Protein AF-A0A2J8KWB9-F1 (afdb_monomer_lite)

InterPro domains:
  IPR015421 Pyridoxal phosphate-dependent transferase, major domain [G3DSA:3.40.640.10] (78-170)
  IPR015422 Pyridoxal phosphate-dependent transferase, small domain [G3DSA:3.90.1150.10] (53-77)
  IPR015424 Pyridoxal phosphate-dependent transferase [SSF53383] (41-171)
  IPR039429 Serine hydroxymethyltransferase-like domain [PF00464] (49-170)
  IPR049943 Serine hydroxymethyltransferase-like [PTHR11680] (35-170)

Foldseek 3Di:
DDDDDDDDDDDDDDDDDDDDDDDDDPPPPVPPPPVPPPPCPDDDVPDDCCVVPVPVVVVVVVVVVCVVVDDDPPPPDDDDDPVVVDVVPDPVVVDDFPDAQVDTPDDPCVVVNVVQVVVFVVVCVVVVHDPVVDGDDPPQPDDVSVVVVVCVVPHDPPDDDDDDDVVRPTD

Sequence (171 aa):
MLYFSLFRAARPLQRCGQLVRMAIRAQHSNAAQTQTGEANRGWTGQESLSDSDPEMWELLQREKDRQCRGLELIASENFCSRAALEALGSCLNNKYSEGYPGKRYYGGAEVVDEIELLCQHRALEAFDLDPAQWGVNVQPYSGSPANLAVYTALLQPHDRIMGLDLPDGGQ

Structure (mmCIF, N/CA/C/O backbone):
data_AF-A0A2J8KWB9-F1
#
_entry.id   AF-A0A2J8KWB9-F1
#
loop_
_atom_site.group_PDB
_atom_site.id
_atom_site.type_symbol
_atom_site.label_atom_id
_atom_site.label_alt_id
_atom_site.label_comp_id
_atom_site.label_asym_id
_atom_site.label_entity_id
_atom_site.label_seq_id
_atom_site.pdbx_PDB_ins_code
_atom_site.Cartn_x
_atom_site.Cartn_y
_atom_site.Cartn_z
_atom_site.occupancy
_atom_site.B_iso_or_equiv
_atom_site.auth_seq_id
_atom_site.auth_comp_id
_atom_site.auth_asym_id
_atom_site.auth_atom_id
_atom_site.pdbx_PDB_model_num
ATOM 1 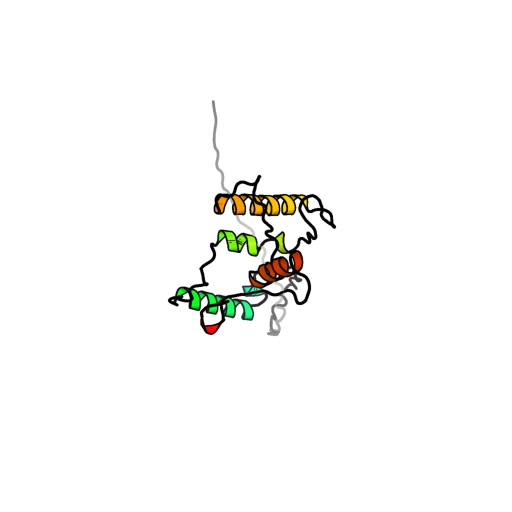N N . MET A 1 1 ? -18.043 30.118 -57.056 1.00 36.81 1 MET A N 1
ATOM 2 C CA . MET A 1 1 ? -17.358 31.051 -57.977 1.00 36.81 1 MET A CA 1
ATOM 3 C C . MET A 1 1 ? -15.871 30.715 -57.919 1.00 36.81 1 MET A C 1
ATOM 5 O O . MET A 1 1 ? -15.314 30.861 -56.847 1.00 36.81 1 MET A O 1
ATOM 9 N N . LEU A 1 2 ? -15.398 29.884 -58.862 1.00 33.88 2 LEU A N 1
ATOM 10 C CA . LEU A 1 2 ? -14.323 30.181 -59.843 1.00 33.88 2 LEU A CA 1
ATOM 11 C C . LEU A 1 2 ? -12.936 30.376 -59.164 1.00 33.88 2 LEU A C 1
ATOM 13 O O . LEU A 1 2 ? -12.844 31.171 -58.250 1.00 33.88 2 LEU A O 1
ATOM 17 N N . TYR A 1 3 ? -11.801 29.769 -59.527 1.00 32.69 3 TYR A N 1
ATOM 18 C CA . TYR A 1 3 ? -11.371 29.042 -60.721 1.00 32.69 3 TYR A CA 1
ATOM 19 C C . TYR A 1 3 ? -9.974 28.418 -60.431 1.00 32.69 3 TYR A C 1
ATOM 21 O O . TYR A 1 3 ? -9.127 29.071 -59.836 1.00 32.69 3 TYR A O 1
ATOM 29 N N . PHE A 1 4 ? -9.759 27.199 -60.935 1.00 33.56 4 PHE A N 1
ATOM 30 C CA . PHE A 1 4 ? -8.595 26.726 -61.709 1.00 33.56 4 PHE A CA 1
ATOM 31 C C . PHE A 1 4 ? -7.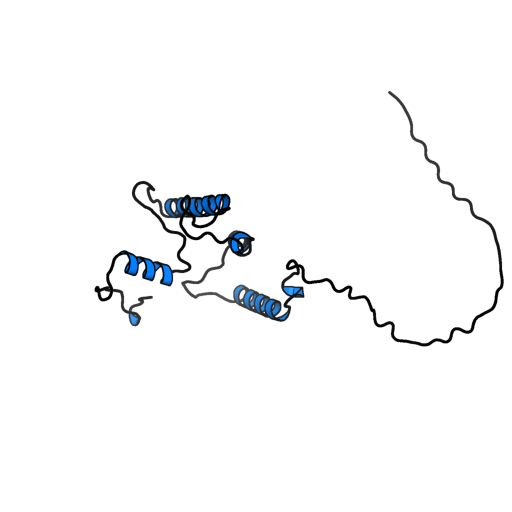226 26.348 -61.097 1.00 33.56 4 PHE A C 1
ATOM 33 O O . PHE A 1 4 ? -6.470 27.138 -60.544 1.00 33.56 4 PHE A O 1
ATOM 40 N N . SER A 1 5 ? -6.900 25.085 -61.398 1.00 38.38 5 SER A N 1
ATOM 41 C CA . SER A 1 5 ? -5.616 24.386 -61.471 1.00 38.38 5 SER A CA 1
ATOM 42 C C . SER A 1 5 ? -4.563 25.063 -62.359 1.00 38.38 5 SER A C 1
ATOM 44 O O . SER A 1 5 ? -4.935 25.770 -63.289 1.00 38.38 5 SER A O 1
ATOM 46 N N . LEU A 1 6 ? -3.283 24.681 -62.203 1.00 37.47 6 LEU A N 1
ATOM 47 C CA . LEU A 1 6 ? -2.427 24.256 -63.329 1.00 37.47 6 LEU A CA 1
ATOM 48 C C . LEU A 1 6 ? -1.098 23.620 -62.874 1.00 37.47 6 LEU A C 1
ATOM 50 O O . LEU A 1 6 ? -0.320 24.183 -62.112 1.00 37.47 6 LEU A O 1
ATOM 54 N N . PHE A 1 7 ? -0.863 22.425 -63.416 1.00 37.91 7 PHE A N 1
ATOM 55 C CA . PHE A 1 7 ? 0.399 21.691 -63.511 1.00 37.91 7 PHE A CA 1
ATOM 56 C C . PHE A 1 7 ? 1.516 22.509 -64.186 1.00 37.91 7 PHE A C 1
ATOM 58 O O . PHE A 1 7 ? 1.246 23.187 -65.176 1.00 37.91 7 PHE A O 1
ATOM 65 N N . ARG A 1 8 ? 2.785 22.253 -63.819 1.00 35.66 8 ARG A N 1
ATOM 66 C CA . ARG A 1 8 ? 3.844 21.965 -64.814 1.00 35.66 8 ARG A CA 1
ATOM 67 C C . ARG A 1 8 ? 5.129 21.403 -64.197 1.00 35.66 8 ARG A C 1
ATOM 69 O O . ARG A 1 8 ? 5.778 22.035 -63.374 1.00 35.66 8 ARG A O 1
ATOM 76 N N . ALA A 1 9 ? 5.509 20.224 -64.678 1.00 43.09 9 ALA A N 1
ATOM 77 C CA . ALA A 1 9 ? 6.856 19.676 -64.600 1.00 43.09 9 ALA A CA 1
ATOM 78 C C . ALA A 1 9 ? 7.779 20.355 -65.628 1.00 43.09 9 ALA A C 1
ATOM 80 O O . ALA A 1 9 ? 7.310 20.692 -66.714 1.00 43.09 9 ALA A O 1
ATOM 81 N N . ALA A 1 10 ? 9.079 20.463 -65.329 1.00 37.78 10 ALA A N 1
ATOM 82 C CA . ALA A 1 10 ? 10.164 20.353 -66.315 1.00 37.78 10 ALA A CA 1
ATOM 83 C C . ALA A 1 10 ? 11.543 20.325 -65.627 1.00 37.78 10 ALA A C 1
ATOM 85 O O . ALA A 1 10 ? 11.921 21.261 -64.929 1.00 37.78 10 ALA A O 1
ATOM 86 N N . ARG A 1 11 ? 12.320 19.267 -65.889 1.00 41.06 11 ARG A N 1
ATOM 87 C CA . ARG A 1 11 ? 13.792 19.313 -65.875 1.00 41.06 11 ARG A CA 1
ATOM 88 C C . ARG A 1 11 ? 14.275 19.921 -67.198 1.00 41.06 11 ARG A C 1
ATOM 90 O O . ARG A 1 11 ? 13.601 19.742 -68.213 1.00 41.06 11 ARG A O 1
ATOM 97 N N . PRO A 1 12 ? 15.496 20.470 -67.228 1.00 41.41 12 PRO A N 1
ATOM 98 C CA . PRO A 1 12 ? 16.411 20.096 -68.302 1.00 41.41 12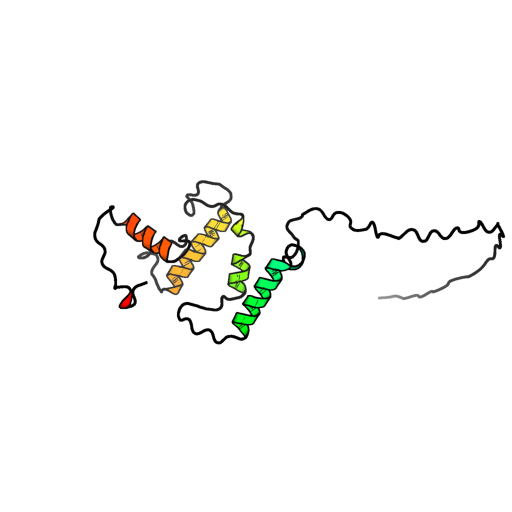 PRO A CA 1
ATOM 99 C C . PRO A 1 12 ? 17.816 19.709 -67.814 1.00 41.41 12 PRO A C 1
ATOM 101 O O . PRO A 1 12 ? 18.311 20.154 -66.783 1.00 41.41 12 PRO A O 1
ATOM 104 N N . LEU A 1 13 ? 18.410 18.820 -68.607 1.00 35.88 13 LEU A N 1
ATOM 105 C CA . LEU A 1 13 ? 19.764 18.270 -68.564 1.00 35.88 13 LEU A CA 1
ATOM 106 C C . LEU A 1 13 ? 20.796 19.198 -69.242 1.00 35.88 13 LEU A C 1
ATOM 108 O O . LEU A 1 13 ? 20.424 20.053 -70.038 1.00 35.88 13 LEU A O 1
ATOM 112 N N . GLN A 1 14 ? 22.076 18.827 -69.055 1.00 34.66 14 GLN A N 1
ATOM 113 C CA . GLN A 1 14 ? 23.309 19.198 -69.793 1.00 34.66 14 GLN A CA 1
ATOM 114 C C . GLN A 1 14 ? 24.081 20.399 -69.207 1.00 34.66 14 GLN A C 1
ATOM 116 O O . GLN A 1 14 ? 23.483 21.389 -68.824 1.00 34.66 14 GLN A O 1
ATOM 121 N N . ARG A 1 15 ? 25.415 20.393 -69.047 1.00 33.81 15 ARG A N 1
ATOM 122 C CA . ARG A 1 15 ? 26.539 19.901 -69.880 1.00 33.81 15 ARG A CA 1
ATOM 123 C C . ARG A 1 15 ? 27.740 19.552 -68.971 1.00 33.81 15 ARG A C 1
ATOM 125 O O . ARG A 1 15 ? 27.969 20.228 -67.981 1.00 33.81 15 ARG A O 1
ATOM 132 N N . CYS A 1 16 ? 28.409 18.420 -69.188 1.00 32.62 16 CYS A N 1
ATOM 133 C CA . CYS A 1 16 ? 29.695 18.280 -69.897 1.00 32.62 16 CYS A CA 1
ATOM 134 C C . CYS A 1 16 ? 30.850 19.150 -69.357 1.00 32.62 16 CYS A C 1
ATOM 136 O O . CYS A 1 16 ? 30.902 20.351 -69.605 1.00 32.62 16 CYS A O 1
ATOM 138 N N . GLY A 1 17 ? 31.804 18.493 -68.692 1.00 35.84 17 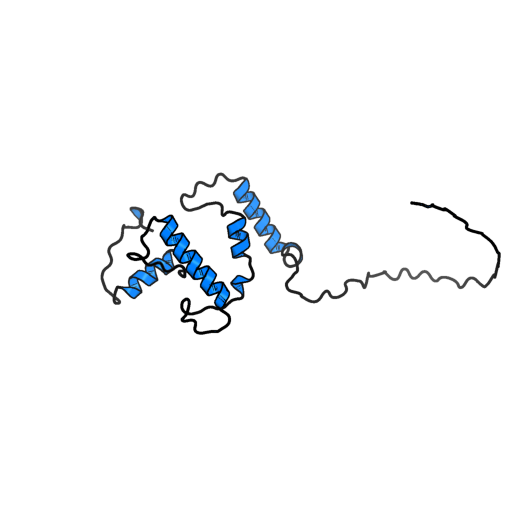GLY A N 1
ATOM 139 C CA . GLY A 1 17 ? 33.094 19.046 -68.290 1.00 35.84 17 GLY A CA 1
ATOM 140 C C . GLY A 1 17 ? 34.000 17.931 -67.769 1.00 35.84 17 GLY A C 1
ATOM 141 O O . GLY A 1 17 ? 34.054 17.682 -66.570 1.00 35.84 17 GLY A O 1
ATOM 142 N N . GLN A 1 18 ? 34.667 17.217 -68.678 1.00 35.88 18 GLN A N 1
ATOM 143 C CA . GLN A 1 18 ? 35.780 16.334 -68.332 1.00 35.88 18 GLN A CA 1
ATOM 144 C C . GLN A 1 18 ? 36.957 17.190 -67.853 1.00 35.88 18 GLN A C 1
ATOM 146 O O . GLN A 1 18 ? 37.466 18.019 -68.603 1.00 35.88 18 GLN A O 1
ATOM 151 N N . LEU A 1 19 ? 37.421 16.946 -66.631 1.00 37.91 19 LEU A N 1
ATOM 152 C CA . LEU A 1 19 ? 38.739 17.371 -66.175 1.00 37.91 19 LEU A CA 1
ATOM 153 C C . LEU A 1 19 ? 39.457 16.154 -65.597 1.00 37.91 19 LEU A C 1
ATOM 155 O O . LEU A 1 19 ? 39.200 15.701 -64.486 1.00 37.91 19 LEU A O 1
ATOM 159 N N . VAL A 1 20 ? 40.351 15.612 -66.418 1.00 36.19 20 VAL A N 1
ATOM 160 C CA . VAL A 1 20 ? 41.365 14.635 -66.036 1.00 36.19 20 VAL A CA 1
ATOM 161 C C . VAL A 1 20 ? 42.333 15.316 -65.074 1.00 36.19 20 VAL A C 1
ATOM 163 O O . VAL A 1 20 ? 43.056 16.220 -65.486 1.00 36.19 20 VAL A O 1
ATOM 166 N N . ARG A 1 21 ? 42.401 14.863 -63.817 1.00 35.81 21 ARG A N 1
ATOM 167 C CA . ARG A 1 21 ? 43.575 15.072 -62.959 1.00 35.81 21 ARG A CA 1
ATOM 168 C C . ARG A 1 21 ? 43.846 13.851 -62.080 1.00 35.81 21 ARG A C 1
ATOM 170 O O . ARG A 1 21 ? 43.087 13.538 -61.178 1.00 35.81 21 ARG A O 1
ATOM 177 N N . MET A 1 22 ? 44.959 13.205 -62.433 1.00 33.41 22 MET A N 1
ATOM 178 C CA . MET A 1 22 ? 45.899 12.410 -61.635 1.00 33.41 22 MET A CA 1
ATOM 179 C C . MET A 1 22 ? 45.338 11.514 -60.524 1.00 33.41 22 MET A C 1
ATOM 181 O O . MET A 1 22 ? 44.969 11.964 -59.444 1.00 33.41 22 MET A O 1
ATOM 185 N N . ALA A 1 23 ? 45.434 10.207 -60.774 1.00 35.75 23 ALA A N 1
ATOM 186 C CA . ALA A 1 23 ? 45.347 9.167 -59.764 1.00 35.75 23 ALA A CA 1
ATOM 187 C C . ALA A 1 23 ? 46.421 9.377 -58.684 1.00 35.75 23 ALA A C 1
ATOM 189 O O . ALA A 1 23 ? 47.605 9.109 -58.900 1.00 35.75 23 ALA A O 1
ATOM 190 N N . ILE A 1 24 ? 45.999 9.836 -57.508 1.00 39.19 24 ILE A N 1
ATOM 191 C CA . ILE A 1 24 ? 46.770 9.661 -56.281 1.00 39.19 24 ILE A CA 1
ATOM 192 C C . ILE A 1 24 ? 46.538 8.217 -55.843 1.00 39.19 24 ILE A C 1
ATOM 194 O O . ILE A 1 24 ? 45.405 7.787 -55.637 1.00 39.19 24 ILE A O 1
ATOM 198 N N . ARG A 1 25 ? 47.631 7.457 -55.774 1.00 37.47 25 ARG A N 1
ATOM 199 C CA . ARG A 1 25 ? 47.687 6.068 -55.314 1.00 37.47 25 ARG A CA 1
ATOM 200 C C . ARG A 1 25 ? 46.989 5.968 -53.951 1.00 37.47 25 ARG A C 1
ATOM 202 O O . ARG A 1 25 ? 47.541 6.403 -52.945 1.00 37.47 25 ARG A O 1
ATOM 209 N N . ALA A 1 26 ? 45.783 5.406 -53.934 1.00 36.62 26 ALA A N 1
ATOM 210 C CA . ALA A 1 26 ? 45.094 5.017 -52.716 1.00 36.62 26 ALA A CA 1
ATOM 211 C C . ALA A 1 26 ? 45.918 3.913 -52.042 1.00 36.62 26 ALA A C 1
ATOM 213 O O . ALA A 1 26 ? 45.905 2.755 -52.462 1.00 36.62 26 ALA A O 1
ATOM 214 N N . GLN A 1 27 ? 46.690 4.283 -51.024 1.00 43.25 27 GLN A N 1
ATOM 215 C CA . GLN A 1 27 ? 47.167 3.314 -50.053 1.00 43.25 27 GLN A CA 1
ATOM 216 C C . GLN A 1 27 ? 45.944 2.888 -49.246 1.00 43.25 27 GLN A C 1
ATOM 218 O O . GLN A 1 27 ? 45.476 3.611 -48.373 1.00 43.25 27 GLN A O 1
ATOM 223 N N . HIS A 1 28 ? 45.393 1.730 -49.603 1.00 37.59 28 HIS A N 1
ATOM 224 C CA . HIS A 1 28 ? 44.459 0.996 -48.766 1.00 37.59 28 HIS A CA 1
ATOM 225 C C . HIS A 1 28 ? 45.185 0.584 -47.483 1.00 37.59 28 HIS A C 1
ATOM 227 O O . HIS A 1 28 ? 45.738 -0.509 -47.386 1.00 37.59 28 HIS A O 1
ATOM 233 N N . SER A 1 29 ? 45.190 1.459 -46.485 1.00 42.22 29 SER A N 1
ATOM 234 C CA . SER A 1 29 ? 45.176 1.003 -45.109 1.00 42.22 29 SER A CA 1
ATOM 235 C C . SER A 1 29 ? 43.731 0.614 -44.805 1.00 42.22 29 SER A C 1
ATOM 237 O O . SER A 1 29 ? 42.864 1.466 -44.634 1.00 42.22 29 SER A O 1
ATOM 239 N N . ASN A 1 30 ? 43.460 -0.691 -44.718 1.00 48.28 30 ASN A N 1
ATOM 240 C CA . ASN A 1 30 ? 42.345 -1.186 -43.910 1.00 48.28 30 ASN A CA 1
ATOM 241 C C . ASN A 1 30 ? 42.691 -0.907 -42.438 1.00 48.28 30 ASN A C 1
ATOM 243 O O . ASN A 1 30 ? 42.981 -1.812 -41.662 1.00 48.28 30 ASN A O 1
ATOM 247 N N . ALA A 1 31 ? 42.743 0.374 -42.072 1.00 39.72 31 ALA A N 1
ATOM 248 C CA . ALA A 1 31 ? 42.607 0.781 -40.694 1.00 39.72 31 ALA A CA 1
ATOM 249 C C . ALA A 1 31 ? 41.148 0.501 -40.358 1.00 39.72 31 ALA A C 1
ATOM 251 O O . ALA A 1 31 ? 40.250 1.040 -41.008 1.00 39.72 31 ALA A O 1
ATOM 252 N N . ALA A 1 32 ? 40.938 -0.420 -39.421 1.00 45.88 32 ALA A N 1
ATOM 253 C CA . ALA A 1 32 ? 39.639 -0.723 -38.861 1.00 45.88 32 ALA A CA 1
ATOM 254 C C . ALA A 1 32 ? 38.865 0.587 -38.676 1.00 45.88 32 ALA A C 1
ATOM 256 O O . ALA A 1 32 ? 39.280 1.461 -37.914 1.00 45.88 32 ALA A O 1
ATOM 257 N N . GLN A 1 33 ? 37.758 0.733 -39.405 1.00 43.09 33 GLN A N 1
ATOM 258 C CA . GLN A 1 33 ? 36.711 1.661 -39.020 1.00 43.09 33 GLN A CA 1
ATOM 259 C C . GLN A 1 33 ? 36.114 1.094 -37.735 1.00 43.09 33 GLN A C 1
ATOM 261 O O . GLN A 1 33 ? 35.063 0.460 -37.739 1.00 43.09 33 GLN A O 1
ATOM 266 N N . THR A 1 34 ? 36.829 1.270 -36.626 1.00 41.81 34 THR A N 1
ATOM 267 C CA . THR A 1 34 ? 36.211 1.299 -35.315 1.00 41.81 34 THR A CA 1
ATOM 268 C C . THR A 1 34 ? 35.157 2.380 -35.447 1.00 41.81 34 THR A C 1
ATOM 270 O O . THR A 1 34 ? 35.493 3.537 -35.709 1.00 41.81 34 THR A O 1
ATOM 273 N N . GLN A 1 35 ? 33.884 1.996 -35.401 1.00 46.94 35 GLN A N 1
ATOM 274 C CA . GLN A 1 35 ? 32.790 2.947 -35.323 1.00 46.94 35 GLN A CA 1
ATOM 275 C C . GLN A 1 35 ? 32.992 3.744 -34.031 1.00 46.94 35 GLN A C 1
ATOM 277 O O . GLN A 1 35 ? 32.515 3.374 -32.966 1.00 46.94 35 GLN A O 1
ATOM 282 N N . THR A 1 36 ? 33.749 4.836 -34.103 1.00 44.97 36 THR A N 1
ATOM 283 C CA . THR A 1 36 ? 33.768 5.891 -33.095 1.00 44.97 36 THR A CA 1
ATOM 284 C C . THR A 1 36 ? 32.452 6.636 -33.256 1.00 44.97 36 THR A C 1
ATOM 286 O O . THR A 1 36 ? 32.374 7.667 -33.921 1.00 44.97 36 THR A O 1
ATOM 289 N N . GLY A 1 37 ? 31.392 6.001 -32.772 1.00 44.56 37 GLY A N 1
ATOM 290 C CA . GLY A 1 37 ? 30.016 6.413 -32.987 1.00 44.56 37 GLY A CA 1
ATOM 291 C C . GLY A 1 37 ? 29.077 6.008 -31.859 1.00 44.56 37 GLY A C 1
ATOM 292 O O . GLY A 1 37 ? 27.878 6.201 -32.002 1.00 44.56 37 GLY A O 1
ATOM 293 N N . GLU A 1 38 ? 29.577 5.513 -30.726 1.00 54.25 38 GLU A N 1
ATOM 294 C CA . GLU A 1 38 ? 28.830 5.646 -29.478 1.00 54.25 38 GLU A CA 1
ATOM 295 C C . GLU A 1 38 ? 29.082 7.061 -28.968 1.00 54.25 38 GLU A C 1
ATOM 297 O O . GLU A 1 38 ? 30.015 7.343 -28.218 1.00 54.25 38 GLU A O 1
ATOM 302 N N . ALA A 1 39 ? 28.264 7.998 -29.457 1.00 56.62 39 ALA A N 1
ATOM 303 C CA . ALA A 1 39 ? 28.042 9.227 -28.721 1.00 56.62 39 ALA A CA 1
ATOM 304 C C . ALA A 1 39 ? 27.711 8.802 -27.291 1.00 56.62 39 ALA A C 1
ATOM 306 O O . ALA A 1 39 ? 26.759 8.050 -27.095 1.00 56.62 39 ALA A O 1
ATOM 307 N N . ASN A 1 40 ? 28.535 9.234 -26.339 1.00 60.97 40 ASN A N 1
ATOM 308 C CA . ASN A 1 40 ? 28.326 9.069 -24.911 1.00 60.97 40 ASN A CA 1
ATOM 309 C C . ASN A 1 40 ? 26.940 9.644 -24.579 1.00 60.97 40 ASN A C 1
ATOM 311 O O . ASN A 1 40 ? 26.802 10.842 -24.326 1.00 60.97 40 ASN A O 1
ATOM 315 N N . ARG A 1 41 ? 25.889 8.825 -24.711 1.00 69.94 41 ARG A N 1
ATOM 316 C CA . ARG A 1 41 ? 24.541 9.159 -24.269 1.00 69.94 41 ARG A CA 1
ATOM 317 C C . ARG A 1 41 ? 24.659 9.145 -22.756 1.00 69.94 41 ARG A C 1
ATOM 319 O O . ARG A 1 41 ? 24.602 8.089 -22.141 1.00 69.94 41 ARG A O 1
ATOM 326 N N . GLY A 1 42 ? 24.990 10.306 -22.195 1.00 87.06 42 GLY A N 1
ATOM 327 C CA . GLY A 1 42 ? 25.118 10.470 -20.755 1.00 87.06 42 GLY A CA 1
ATOM 328 C C . GLY A 1 42 ? 23.845 9.995 -20.061 1.00 87.06 42 GLY A C 1
ATOM 329 O O . GLY A 1 42 ? 22.769 10.049 -20.650 1.00 87.06 42 GLY A O 1
ATOM 330 N N . TRP A 1 43 ? 23.985 9.527 -18.824 1.00 95.19 43 TRP A N 1
ATOM 331 C CA . TRP A 1 43 ? 22.877 8.996 -18.036 1.00 95.19 43 TRP A CA 1
ATOM 332 C C . TRP A 1 43 ? 21.741 10.020 -17.901 1.00 95.19 43 TRP A C 1
ATOM 334 O O . TRP A 1 43 ? 21.962 11.139 -17.432 1.00 95.19 43 TRP A O 1
ATOM 344 N N . THR A 1 44 ? 20.537 9.634 -18.327 1.00 96.94 44 THR A N 1
ATOM 345 C CA . THR A 1 44 ? 19.344 10.495 -18.314 1.00 96.94 44 THR A CA 1
ATOM 346 C C . THR A 1 44 ? 18.316 10.094 -17.262 1.00 96.94 44 THR A C 1
ATOM 348 O O . THR A 1 44 ? 17.482 10.925 -16.895 1.00 96.94 44 THR A O 1
ATOM 351 N N . GLY A 1 45 ? 18.354 8.844 -16.788 1.00 96.81 45 GLY A N 1
ATOM 352 C CA . GLY A 1 45 ? 17.325 8.280 -15.913 1.00 96.81 45 GLY A CA 1
ATOM 353 C C . GLY A 1 45 ? 15.997 8.025 -16.638 1.00 96.81 45 GLY A C 1
ATOM 354 O O . GLY A 1 45 ? 14.951 7.981 -15.997 1.00 96.81 45 GLY A O 1
ATOM 355 N N . GLN A 1 46 ? 16.028 7.919 -17.969 1.00 97.38 46 GLN A N 1
ATOM 356 C CA . GLN A 1 46 ? 14.864 7.689 -18.843 1.00 97.38 46 GLN A CA 1
ATOM 357 C C . GLN A 1 46 ? 15.055 6.467 -19.751 1.00 97.38 46 GLN A C 1
ATOM 359 O O . GLN A 1 46 ? 14.199 6.161 -20.582 1.00 97.38 46 GLN A O 1
ATOM 364 N N . GLU A 1 47 ? 16.194 5.791 -19.629 1.00 97.38 47 GLU A N 1
ATOM 365 C CA . GLU A 1 47 ? 16.492 4.550 -20.321 1.00 97.38 47 GLU A CA 1
ATOM 366 C C . GLU A 1 47 ? 15.520 3.450 -19.873 1.00 97.38 47 GLU A C 1
ATOM 368 O O . GLU A 1 47 ? 15.045 3.429 -18.735 1.00 97.38 47 GLU A O 1
ATOM 373 N N . SER A 1 48 ? 15.207 2.520 -20.776 1.00 98.31 48 SER A N 1
ATOM 374 C CA . SER A 1 48 ? 14.398 1.361 -20.410 1.00 98.31 48 SER A CA 1
ATOM 375 C C . SER A 1 48 ? 15.211 0.408 -19.532 1.00 98.31 48 SER A C 1
ATOM 377 O O . SER A 1 48 ? 16.422 0.280 -19.718 1.00 98.31 48 SER A O 1
ATOM 379 N N . LEU A 1 49 ? 14.548 -0.318 -18.625 1.00 98.31 49 LEU A N 1
ATOM 380 C CA . LEU A 1 49 ? 15.234 -1.296 -17.778 1.00 98.31 49 LEU A CA 1
ATOM 381 C C . LEU A 1 49 ? 15.953 -2.370 -18.608 1.00 98.31 49 LEU A C 1
ATOM 383 O O . LEU A 1 49 ? 17.048 -2.777 -18.250 1.00 98.31 49 LEU A O 1
ATOM 387 N N . SER A 1 50 ? 15.378 -2.784 -19.743 1.00 98.19 50 SER A N 1
ATOM 388 C CA . SER A 1 50 ? 16.001 -3.763 -20.640 1.00 98.19 50 SER A CA 1
ATOM 389 C C . SER A 1 50 ? 17.309 -3.285 -21.266 1.00 98.19 50 SER A C 1
ATOM 391 O O . SER A 1 50 ? 18.153 -4.121 -21.572 1.00 98.19 50 SER A O 1
ATOM 393 N N . ASP A 1 51 ? 17.477 -1.974 -21.462 1.00 97.38 51 ASP A N 1
ATOM 394 C CA . ASP A 1 51 ? 18.716 -1.403 -21.998 1.00 97.38 51 ASP A CA 1
ATOM 395 C C . ASP A 1 51 ? 19.714 -1.088 -20.876 1.00 97.38 51 ASP A C 1
ATOM 397 O O . ASP A 1 51 ? 20.912 -1.323 -21.028 1.00 97.38 51 ASP A O 1
ATOM 401 N N . SER A 1 52 ? 19.231 -0.542 -19.753 1.00 97.81 52 SER A N 1
ATOM 402 C CA . SER A 1 52 ? 20.084 -0.099 -18.646 1.00 97.81 52 SER A CA 1
ATOM 403 C C . SER A 1 52 ? 20.593 -1.248 -17.776 1.00 97.81 52 SER A C 1
ATOM 405 O O . SER A 1 52 ? 21.717 -1.183 -17.288 1.00 97.81 52 SER A O 1
ATOM 407 N N . ASP A 1 53 ? 19.760 -2.269 -17.554 1.00 98.38 53 ASP A N 1
ATOM 408 C CA . ASP A 1 53 ? 20.059 -3.448 -16.735 1.00 98.38 53 ASP A CA 1
ATOM 409 C C . ASP A 1 53 ? 19.409 -4.715 -17.342 1.00 98.38 53 ASP A C 1
ATOM 411 O O . ASP A 1 53 ? 18.340 -5.172 -16.909 1.00 98.38 53 ASP A O 1
ATOM 415 N N . PRO A 1 54 ? 20.042 -5.295 -18.381 1.00 98.44 54 PRO A N 1
ATOM 416 C CA . PRO A 1 54 ? 19.533 -6.494 -19.044 1.00 98.44 54 PRO A CA 1
ATOM 417 C C . PRO A 1 54 ? 19.455 -7.720 -18.122 1.00 98.44 54 PRO A C 1
ATOM 419 O O . PRO A 1 54 ? 18.592 -8.575 -18.323 1.00 98.44 54 PRO A O 1
ATOM 422 N N . GLU A 1 55 ? 20.333 -7.812 -17.117 1.00 98.75 55 GLU A N 1
ATOM 423 C CA . GLU A 1 55 ? 20.373 -8.932 -16.170 1.00 98.75 55 GLU A CA 1
ATOM 424 C C . GLU A 1 55 ? 19.123 -8.928 -15.282 1.00 98.75 55 GLU A C 1
ATOM 426 O O . GLU A 1 55 ? 18.421 -9.940 -15.181 1.00 98.75 55 GLU A O 1
ATOM 431 N N . MET A 1 56 ? 18.775 -7.771 -14.710 1.00 98.69 56 MET A N 1
ATOM 432 C CA . MET A 1 56 ? 17.539 -7.617 -13.944 1.00 98.69 56 MET A CA 1
ATOM 433 C C . MET A 1 56 ? 16.299 -7.831 -14.819 1.00 98.69 56 MET A C 1
ATOM 435 O O . MET A 1 56 ? 15.340 -8.488 -14.404 1.00 98.69 56 MET A O 1
ATOM 439 N N . TRP A 1 57 ? 16.310 -7.313 -16.050 1.00 98.75 57 TRP A N 1
ATOM 440 C CA . TRP A 1 57 ? 15.203 -7.506 -16.985 1.00 98.75 57 TRP A CA 1
ATOM 441 C C . TRP A 1 57 ? 14.946 -8.988 -17.295 1.00 98.75 57 TRP A C 1
ATOM 443 O O . TRP A 1 57 ? 13.791 -9.420 -17.303 1.00 98.75 57 TRP A O 1
ATOM 453 N N . GLU A 1 58 ? 15.998 -9.786 -17.496 1.00 98.81 58 GLU A N 1
ATOM 454 C CA . GLU A 1 58 ? 15.867 -11.226 -17.733 1.00 98.81 58 GLU A CA 1
ATOM 455 C C . GLU A 1 58 ? 15.209 -11.939 -16.541 1.00 98.81 58 GLU A C 1
ATOM 457 O O . GLU A 1 58 ? 14.306 -12.763 -16.724 1.00 98.81 58 GLU A O 1
ATOM 462 N N . LEU A 1 59 ? 15.605 -11.592 -15.312 1.00 98.88 59 LEU A N 1
ATOM 463 C CA . LEU A 1 59 ? 14.998 -12.140 -14.096 1.00 98.88 59 LEU A CA 1
ATOM 464 C C . LEU A 1 59 ? 13.506 -11.797 -13.999 1.00 98.88 59 LEU A C 1
ATOM 466 O O . LEU A 1 59 ? 12.697 -12.682 -13.705 1.00 98.88 59 LEU A O 1
ATOM 470 N N . LEU A 1 60 ? 13.121 -10.556 -14.314 1.00 98.75 60 LEU A N 1
ATOM 471 C CA . LEU A 1 60 ? 11.715 -10.141 -14.330 1.00 98.75 60 LEU A CA 1
ATOM 472 C C . LEU A 1 60 ? 10.891 -10.916 -15.363 1.00 98.75 60 LEU A C 1
ATOM 474 O O . LEU A 1 60 ? 9.777 -11.343 -15.058 1.00 98.75 60 LEU A O 1
ATOM 478 N N . GLN A 1 61 ? 11.423 -11.137 -16.569 1.00 98.81 61 GLN A N 1
ATOM 479 C CA . GLN A 1 61 ? 10.728 -11.924 -17.595 1.00 98.81 61 GLN A CA 1
ATOM 480 C C . GLN A 1 61 ? 10.572 -13.390 -17.181 1.00 98.81 61 GLN A C 1
ATOM 482 O O . GLN A 1 61 ? 9.513 -13.981 -17.393 1.00 98.81 61 GLN A O 1
ATOM 487 N N . ARG A 1 62 ? 11.591 -13.971 -16.538 1.00 98.81 62 ARG A N 1
ATOM 488 C CA . ARG A 1 62 ? 11.537 -15.344 -16.016 1.00 98.81 62 ARG A CA 1
ATOM 489 C C . ARG A 1 62 ? 10.501 -15.503 -14.904 1.00 98.81 62 ARG A C 1
ATOM 491 O O . ARG A 1 62 ? 9.779 -16.498 -14.905 1.00 98.81 62 ARG A O 1
ATOM 498 N N . GLU A 1 63 ? 10.391 -14.541 -13.987 1.00 98.88 63 GLU A N 1
ATOM 499 C CA . GLU A 1 63 ? 9.343 -14.564 -12.956 1.00 98.88 63 GLU A CA 1
ATOM 500 C C . GLU A 1 63 ? 7.954 -14.330 -13.560 1.00 98.88 63 GLU A C 1
ATOM 502 O O . GLU A 1 63 ? 6.998 -15.020 -13.205 1.00 98.88 63 GLU A O 1
ATOM 507 N N . LYS A 1 64 ? 7.834 -13.427 -14.542 1.00 98.69 64 LYS A N 1
ATOM 508 C CA . LYS A 1 64 ? 6.571 -13.213 -15.254 1.00 98.69 64 LYS A CA 1
ATOM 509 C C . LYS A 1 64 ? 6.091 -14.487 -15.952 1.00 98.69 64 LYS A C 1
ATOM 511 O O . LYS A 1 64 ? 4.916 -14.832 -15.848 1.00 98.69 64 LYS A O 1
ATOM 516 N N . ASP A 1 65 ? 6.992 -15.200 -16.623 1.00 98.81 65 ASP A N 1
ATOM 517 C CA . ASP A 1 65 ? 6.705 -16.489 -17.254 1.00 98.81 65 ASP A CA 1
ATOM 518 C C . ASP A 1 65 ? 6.335 -17.566 -16.219 1.00 98.81 65 ASP A C 1
ATOM 520 O O . ASP A 1 65 ? 5.348 -18.278 -16.413 1.00 98.81 65 ASP A O 1
ATOM 524 N N . ARG A 1 66 ? 7.050 -17.642 -15.080 1.00 98.75 66 ARG A N 1
ATOM 525 C CA . ARG A 1 66 ? 6.705 -18.544 -13.964 1.00 98.75 66 ARG A CA 1
ATOM 526 C C . ARG A 1 66 ? 5.262 -18.327 -13.504 1.00 98.75 66 ARG A C 1
ATOM 528 O O . ARG A 1 66 ? 4.521 -19.303 -13.410 1.00 98.75 66 ARG A O 1
ATOM 535 N N . GLN A 1 67 ? 4.872 -17.074 -13.270 1.00 98.62 67 GLN A N 1
ATOM 536 C CA . GLN A 1 67 ? 3.514 -16.706 -12.859 1.00 98.62 67 GLN A CA 1
ATOM 537 C C . GLN A 1 67 ? 2.467 -17.049 -13.925 1.00 98.62 67 GLN A C 1
ATOM 539 O O . GLN A 1 67 ? 1.384 -17.516 -13.592 1.00 98.62 67 GLN A O 1
ATOM 544 N N . CYS A 1 68 ? 2.774 -16.842 -15.210 1.00 98.38 68 CYS A N 1
ATOM 545 C CA . CYS A 1 68 ? 1.828 -17.106 -16.296 1.00 98.38 68 CYS A CA 1
ATOM 546 C C . CYS A 1 68 ? 1.614 -18.598 -16.580 1.00 98.38 68 CYS A C 1
ATOM 548 O O . CYS A 1 68 ? 0.518 -18.982 -16.988 1.00 98.38 68 CYS A O 1
ATOM 550 N N . ARG A 1 69 ? 2.640 -19.438 -16.404 1.00 98.25 69 ARG A N 1
ATOM 551 C CA . ARG A 1 69 ? 2.540 -20.887 -16.657 1.00 98.25 69 ARG A CA 1
ATOM 552 C C . ARG A 1 69 ? 2.151 -21.701 -15.421 1.00 98.25 69 ARG A C 1
ATOM 554 O O . ARG A 1 69 ? 1.779 -22.865 -15.559 1.00 98.25 69 ARG A O 1
ATOM 561 N N . GLY A 1 70 ? 2.326 -21.132 -14.230 1.00 97.62 70 GLY A N 1
ATOM 562 C CA . GLY A 1 70 ? 2.032 -21.775 -12.956 1.00 97.62 70 GLY A CA 1
ATOM 563 C C . GLY A 1 70 ? 0.544 -21.749 -12.617 1.00 97.62 70 GLY A C 1
ATOM 564 O O . GLY A 1 70 ? -0.180 -20.828 -12.985 1.00 97.62 70 GLY A O 1
ATOM 565 N N . LEU A 1 71 ? 0.093 -22.761 -11.876 1.00 97.81 71 LEU A N 1
ATOM 566 C CA . LEU A 1 71 ? -1.170 -22.695 -11.146 1.00 97.81 71 LEU A CA 1
ATOM 567 C C . LEU A 1 71 ? -0.861 -22.185 -9.741 1.00 97.81 71 LEU A C 1
ATOM 569 O O . LEU A 1 71 ? -0.378 -22.944 -8.903 1.00 97.81 71 LEU A O 1
ATOM 573 N N . GLU A 1 72 ? -1.097 -20.897 -9.513 1.00 97.44 72 GLU A N 1
ATOM 574 C CA . GLU A 1 72 ? -0.810 -20.261 -8.229 1.00 97.44 72 GLU A CA 1
ATOM 575 C C . GLU A 1 72 ? -1.932 -20.584 -7.232 1.00 97.44 72 GLU A C 1
ATOM 577 O O . GLU A 1 72 ? -3.085 -20.196 -7.424 1.00 97.44 72 GLU A O 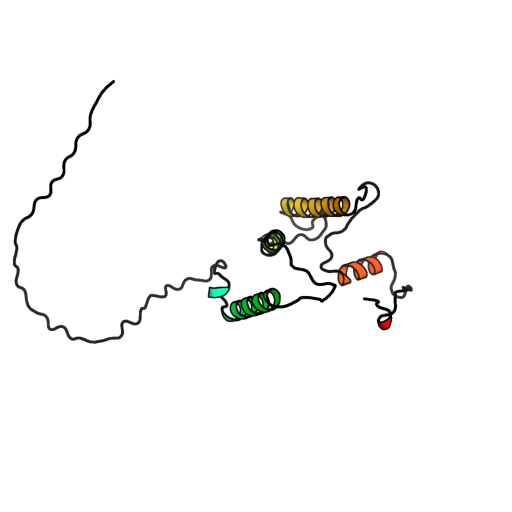1
ATOM 582 N N . LEU A 1 73 ? -1.599 -21.368 -6.201 1.00 97.88 73 LEU A N 1
ATOM 583 C CA . LEU A 1 73 ? -2.544 -21.881 -5.195 1.00 97.88 73 LEU A CA 1
ATOM 584 C C . LEU A 1 73 ? -2.219 -21.390 -3.776 1.00 97.88 73 LEU A C 1
ATOM 586 O O . LEU A 1 73 ? -2.803 -21.866 -2.801 1.00 97.88 73 LEU A O 1
ATOM 590 N N . ILE A 1 74 ? -1.280 -20.451 -3.647 1.00 98.00 74 ILE A N 1
ATOM 591 C CA . ILE A 1 74 ? -0.965 -19.810 -2.373 1.00 98.00 74 ILE A CA 1
ATOM 592 C C . ILE A 1 74 ? -2.119 -18.865 -2.023 1.00 98.00 74 ILE A C 1
ATOM 594 O O . ILE A 1 74 ? -2.375 -17.893 -2.725 1.00 98.00 74 ILE A O 1
ATOM 598 N N . ALA A 1 75 ? -2.824 -19.156 -0.927 1.00 95.56 75 ALA A N 1
ATOM 599 C CA . ALA A 1 75 ? -4.100 -18.519 -0.583 1.00 95.56 75 ALA A CA 1
ATOM 600 C C . ALA A 1 75 ? -4.043 -16.987 -0.424 1.00 95.56 75 ALA A C 1
ATOM 602 O O . ALA A 1 75 ? -5.058 -16.315 -0.585 1.00 95.56 75 ALA A O 1
ATOM 603 N N . SER A 1 76 ? -2.878 -16.442 -0.078 1.00 96.25 76 SER A N 1
ATOM 604 C CA . SER A 1 76 ? -2.666 -15.009 0.138 1.00 96.25 76 SER A CA 1
ATOM 605 C C . SER A 1 76 ? -2.177 -14.258 -1.100 1.00 96.25 76 SER A C 1
ATOM 607 O O . SER A 1 76 ? -2.133 -13.030 -1.076 1.00 96.25 76 SER A O 1
ATOM 609 N N . GLU A 1 77 ? -1.763 -14.959 -2.158 1.00 97.94 77 GLU A N 1
ATOM 610 C CA . GLU A 1 77 ? -1.257 -14.316 -3.370 1.00 97.94 77 GLU A CA 1
ATOM 611 C C . GLU A 1 77 ? -2.384 -13.958 -4.341 1.00 97.94 77 GLU A C 1
ATOM 613 O O . GLU A 1 77 ? -3.457 -14.562 -4.360 1.00 97.94 77 GLU A O 1
ATOM 618 N N . ASN A 1 78 ? -2.144 -12.929 -5.154 1.00 98.38 78 ASN A N 1
ATOM 619 C CA . ASN A 1 78 ? -3.078 -12.479 -6.177 1.00 98.38 78 ASN A CA 1
ATOM 620 C C . ASN A 1 78 ? -2.330 -11.758 -7.310 1.00 98.38 78 ASN A C 1
ATOM 622 O O . ASN A 1 78 ? -1.202 -11.294 -7.135 1.00 98.38 78 ASN A O 1
ATOM 626 N N . PHE A 1 79 ? -2.974 -11.603 -8.465 1.00 98.50 79 PHE A N 1
ATOM 627 C CA . PHE A 1 79 ? -2.433 -10.855 -9.594 1.00 98.50 79 PHE A CA 1
ATOM 628 C C . PHE A 1 79 ? -2.932 -9.411 -9.576 1.00 98.50 79 PHE A C 1
ATOM 630 O O . PHE A 1 79 ? -4.109 -9.128 -9.800 1.00 98.50 79 PHE A O 1
ATOM 637 N N . CYS A 1 80 ? -2.014 -8.477 -9.332 1.00 98.50 80 CYS A N 1
ATOM 638 C CA . CYS A 1 80 ? -2.334 -7.056 -9.297 1.00 98.50 80 CYS A CA 1
ATOM 639 C C . CYS A 1 80 ? -2.776 -6.541 -10.678 1.00 98.50 80 CYS A C 1
ATOM 641 O O . CYS A 1 80 ? -2.215 -6.911 -11.715 1.00 98.50 80 CYS A O 1
ATOM 643 N N . SER A 1 81 ? -3.778 -5.658 -10.698 1.00 98.75 81 SER A N 1
ATOM 644 C CA . SER A 1 81 ? -4.235 -5.037 -11.942 1.00 98.75 81 SER A CA 1
ATOM 645 C C . SER A 1 81 ? -3.142 -4.156 -12.552 1.00 98.75 81 SER A C 1
ATOM 647 O O . SER A 1 81 ? -2.376 -3.501 -11.843 1.00 98.75 81 SER A O 1
ATOM 649 N N . ARG A 1 82 ? -3.113 -4.070 -13.886 1.00 98.69 82 ARG A N 1
ATOM 650 C CA . ARG A 1 82 ? -2.180 -3.185 -14.596 1.00 98.69 82 ARG A CA 1
ATOM 651 C C . ARG A 1 82 ? -2.286 -1.731 -14.122 1.00 98.69 82 ARG A C 1
ATOM 653 O O . ARG A 1 82 ? -1.260 -1.097 -13.923 1.00 98.69 82 ARG A O 1
ATOM 660 N N . ALA A 1 83 ? -3.503 -1.235 -13.901 1.00 98.69 83 ALA A N 1
ATOM 661 C CA . ALA A 1 83 ? -3.736 0.140 -13.458 1.00 98.69 83 ALA A CA 1
ATOM 662 C C . ALA A 1 83 ? -3.089 0.436 -12.091 1.00 98.69 83 ALA A C 1
ATOM 664 O O . ALA A 1 83 ? -2.502 1.497 -11.899 1.00 98.69 83 ALA A O 1
ATOM 665 N N . ALA A 1 84 ? -3.149 -0.512 -11.151 1.00 98.62 84 ALA A N 1
ATOM 666 C CA . ALA A 1 84 ? -2.498 -0.362 -9.851 1.00 98.62 84 ALA A CA 1
ATOM 667 C C . ALA A 1 84 ? -0.962 -0.411 -9.964 1.00 98.62 84 ALA A C 1
ATOM 669 O O . ALA A 1 84 ? -0.274 0.381 -9.323 1.00 98.62 84 ALA A O 1
ATOM 670 N N . LEU A 1 85 ? -0.419 -1.282 -10.823 1.00 98.62 85 LEU A N 1
ATOM 671 C CA . LEU A 1 85 ? 1.025 -1.349 -11.083 1.00 98.62 85 LEU A CA 1
ATOM 672 C C . LEU A 1 85 ? 1.563 -0.082 -11.774 1.00 98.62 85 LEU A C 1
ATOM 674 O O . LEU A 1 85 ? 2.671 0.351 -11.466 1.00 98.62 85 LEU A O 1
ATOM 678 N N . GLU A 1 86 ? 0.781 0.546 -12.658 1.00 98.81 86 GLU A N 1
ATOM 679 C CA . GLU A 1 86 ? 1.132 1.833 -13.280 1.00 98.81 86 GLU A CA 1
ATOM 680 C C . GLU A 1 86 ? 1.235 2.961 -12.237 1.00 98.81 86 GLU A C 1
ATOM 682 O O . GLU A 1 86 ? 2.160 3.770 -12.299 1.00 98.81 86 GLU A O 1
ATOM 687 N N . ALA A 1 87 ? 0.341 2.991 -11.241 1.00 98.62 87 ALA A N 1
ATOM 688 C CA . ALA A 1 87 ? 0.431 3.947 -10.135 1.00 98.62 87 ALA A CA 1
ATOM 689 C C . ALA A 1 87 ? 1.650 3.684 -9.231 1.00 98.62 87 ALA A C 1
ATOM 691 O O . ALA A 1 87 ? 2.319 4.634 -8.817 1.00 98.62 87 ALA A O 1
ATOM 692 N N . LEU A 1 88 ? 1.964 2.412 -8.959 1.00 98.62 88 LEU A N 1
ATOM 693 C CA . LEU A 1 88 ? 3.107 2.014 -8.130 1.00 98.62 88 LEU A CA 1
ATOM 694 C C . LEU A 1 88 ? 4.451 2.440 -8.746 1.00 98.62 88 LEU A C 1
ATOM 696 O O . LEU A 1 88 ? 5.330 2.908 -8.031 1.00 98.62 88 LEU A O 1
ATOM 700 N N . GLY A 1 89 ? 4.596 2.329 -10.070 1.00 98.38 89 GLY A N 1
ATOM 701 C CA . GLY A 1 89 ? 5.791 2.746 -10.816 1.00 98.38 89 GLY A CA 1
ATOM 702 C C . GLY A 1 89 ? 5.816 4.223 -11.236 1.00 98.38 89 GLY A C 1
ATOM 703 O O . GLY A 1 89 ? 6.491 4.565 -12.205 1.00 98.38 89 GLY A O 1
ATOM 704 N N . SER A 1 90 ? 5.044 5.092 -10.578 1.00 98.75 90 SER A N 1
ATOM 705 C CA . SER A 1 90 ? 4.884 6.499 -10.972 1.00 98.75 90 SER A CA 1
ATOM 706 C C . SER A 1 90 ? 5.850 7.455 -10.257 1.00 98.75 90 SER A C 1
ATOM 708 O O . SER A 1 90 ? 6.611 7.084 -9.363 1.00 98.75 90 SER A O 1
ATOM 710 N N . CYS A 1 91 ? 5.785 8.744 -10.612 1.00 98.56 91 CYS A N 1
ATOM 711 C CA . CYS A 1 91 ? 6.592 9.792 -9.983 1.00 98.56 91 CYS A CA 1
ATOM 712 C C . CYS A 1 91 ? 6.243 10.064 -8.508 1.00 98.56 91 CYS A C 1
ATOM 714 O O . CYS A 1 91 ? 6.981 10.799 -7.851 1.00 98.56 91 CYS A O 1
ATOM 716 N N . LEU A 1 92 ? 5.169 9.470 -7.972 1.00 98.56 92 LEU A N 1
ATOM 717 C CA . LEU A 1 92 ? 4.811 9.582 -6.555 1.00 98.56 92 LEU A CA 1
ATOM 718 C C . LEU A 1 92 ? 5.935 9.087 -5.638 1.00 98.56 92 LEU A C 1
ATOM 720 O O . LEU A 1 92 ? 6.139 9.662 -4.573 1.00 98.56 92 LEU A O 1
ATOM 724 N N . ASN A 1 93 ? 6.729 8.113 -6.094 1.00 98.62 93 ASN A N 1
ATOM 725 C CA . ASN A 1 93 ? 7.910 7.617 -5.384 1.00 98.62 93 ASN A CA 1
ATOM 726 C C . ASN A 1 93 ? 8.934 8.722 -5.046 1.00 98.62 93 ASN A C 1
ATOM 728 O O . ASN A 1 93 ? 9.706 8.597 -4.102 1.00 98.62 93 ASN A O 1
ATOM 732 N N . ASN A 1 94 ? 8.941 9.824 -5.799 1.00 98.44 94 ASN A N 1
ATOM 733 C CA . ASN A 1 94 ? 9.884 10.922 -5.593 1.00 98.44 94 ASN A CA 1
ATOM 734 C C . ASN A 1 94 ? 9.432 11.897 -4.495 1.00 98.44 94 ASN A C 1
ATOM 736 O O . ASN A 1 94 ? 10.190 12.802 -4.136 1.00 98.44 94 ASN A O 1
ATOM 740 N N . LYS A 1 95 ? 8.189 11.784 -4.004 1.00 98.44 95 LYS A N 1
ATOM 741 C CA . LYS A 1 95 ? 7.623 12.753 -3.068 1.00 98.44 95 LYS A CA 1
ATOM 742 C C . LYS A 1 95 ? 7.777 12.289 -1.624 1.00 98.44 95 LYS A C 1
ATOM 744 O O . LYS A 1 95 ? 7.269 11.253 -1.223 1.00 98.44 95 LYS A O 1
ATOM 749 N N . TYR A 1 96 ? 8.409 13.142 -0.825 1.00 98.31 96 TYR A N 1
ATOM 750 C CA . TYR A 1 96 ? 8.475 12.996 0.624 1.00 98.31 96 TYR A CA 1
ATOM 751 C C . TYR A 1 96 ? 7.323 13.756 1.294 1.00 98.31 96 TYR A C 1
ATOM 753 O O . TYR A 1 96 ? 7.189 14.966 1.090 1.00 98.31 96 TYR A O 1
ATOM 761 N N . SER A 1 97 ? 6.485 13.069 2.071 1.00 98.00 97 SER A N 1
ATOM 762 C CA . SER A 1 97 ? 5.237 13.626 2.622 1.00 98.00 97 SER A CA 1
ATOM 763 C C . SER A 1 97 ? 4.980 13.214 4.074 1.00 98.00 97 SER A C 1
ATOM 765 O O . SER A 1 97 ? 3.875 12.810 4.429 1.00 98.00 97 SER A O 1
ATOM 767 N N . GLU A 1 98 ? 5.997 13.323 4.930 1.00 98.50 98 GLU A N 1
ATOM 768 C CA . GLU A 1 98 ? 5.837 13.074 6.366 1.00 98.50 98 GLU A CA 1
ATOM 769 C C . GLU A 1 98 ? 4.727 13.928 6.997 1.00 98.50 98 GLU A C 1
ATOM 771 O O . GLU A 1 98 ? 4.552 15.114 6.683 1.00 98.50 98 GLU A O 1
ATOM 776 N N . GLY A 1 99 ? 4.023 13.323 7.953 1.00 98.06 99 GLY A N 1
ATOM 777 C CA . GLY A 1 99 ? 2.847 13.888 8.605 1.00 98.06 99 GLY A CA 1
ATOM 778 C C . GLY A 1 99 ? 1.555 13.379 7.972 1.00 98.06 99 GLY A C 1
ATOM 779 O O . GLY A 1 99 ? 1.529 12.329 7.334 1.00 98.06 99 GLY A O 1
ATOM 780 N N . TYR A 1 100 ? 0.480 14.137 8.153 1.00 98.62 100 TYR A N 1
ATOM 781 C CA . TYR A 1 100 ? -0.852 13.813 7.634 1.00 98.62 100 TYR A CA 1
ATOM 782 C C . TYR A 1 100 ? -1.370 14.945 6.742 1.00 98.62 100 TYR A C 1
ATOM 784 O O . TYR A 1 100 ? -0.854 16.065 6.849 1.00 98.62 100 TYR A O 1
ATOM 792 N N . PRO A 1 101 ? -2.391 14.697 5.899 1.00 98.38 101 PRO A N 1
ATOM 793 C CA . PRO A 1 101 ? -3.003 15.739 5.084 1.00 98.38 101 PRO A CA 1
ATOM 794 C C . PRO A 1 101 ? -3.364 16.993 5.895 1.00 98.38 101 PRO A C 1
ATOM 796 O O . PRO A 1 101 ? -3.913 16.904 6.996 1.00 98.38 101 PRO A O 1
ATOM 799 N N . GLY A 1 102 ? -2.991 18.169 5.386 1.00 97.44 102 GLY A N 1
ATOM 800 C CA . GLY A 1 102 ? -3.169 19.460 6.069 1.00 97.44 102 GLY A CA 1
ATOM 801 C C . GLY A 1 102 ? -2.236 19.725 7.266 1.00 97.44 102 GLY A C 1
ATOM 802 O O . GLY A 1 102 ? -2.271 20.814 7.841 1.00 97.44 102 GLY A O 1
ATOM 803 N N . LYS A 1 103 ? -1.388 18.763 7.653 1.00 97.88 103 LYS A N 1
ATOM 804 C CA . LYS A 1 103 ? -0.394 18.867 8.740 1.00 97.88 103 LYS A CA 1
ATOM 805 C C . LYS A 1 103 ? 0.934 18.208 8.346 1.00 97.88 103 LYS A C 1
ATOM 807 O O . LYS A 1 103 ? 1.488 17.401 9.095 1.00 97.88 103 LYS A O 1
ATOM 812 N N . ARG A 1 104 ? 1.428 18.522 7.148 1.00 97.94 104 ARG A N 1
ATOM 813 C CA . ARG A 1 104 ? 2.712 18.021 6.641 1.00 97.94 104 ARG A CA 1
ATOM 814 C C . ARG A 1 104 ? 3.883 18.802 7.225 1.00 97.94 104 ARG A C 1
ATOM 816 O O . ARG A 1 104 ? 3.784 20.008 7.442 1.00 97.94 104 ARG A O 1
ATOM 823 N N . TYR A 1 105 ? 5.011 18.123 7.419 1.00 96.25 105 TYR A N 1
ATOM 824 C CA . TYR A 1 105 ? 6.256 18.773 7.850 1.00 96.25 105 TYR A CA 1
ATOM 825 C C . TYR A 1 105 ? 6.946 19.545 6.715 1.00 96.25 105 TYR A C 1
ATOM 827 O O . TYR A 1 105 ? 7.686 20.494 6.971 1.00 96.25 105 TYR A O 1
ATOM 835 N N . TYR A 1 106 ? 6.684 19.161 5.462 1.00 96.81 106 TYR A N 1
ATOM 836 C CA . TYR A 1 106 ? 7.312 19.726 4.268 1.00 96.81 106 TYR A CA 1
ATOM 837 C C . TYR A 1 106 ? 6.264 20.201 3.258 1.00 96.81 106 TYR A C 1
ATOM 839 O O . TYR A 1 106 ? 5.177 19.636 3.154 1.00 96.81 106 TYR A O 1
ATOM 847 N N . GLY A 1 107 ? 6.609 21.236 2.488 1.00 96.81 107 GLY A N 1
ATOM 848 C CA . GLY A 1 107 ? 5.723 21.820 1.480 1.00 96.81 107 GLY A CA 1
ATOM 849 C C . GLY A 1 107 ? 5.601 21.007 0.184 1.00 96.81 107 GLY A C 1
ATOM 850 O O . GLY A 1 107 ? 6.306 20.016 -0.046 1.00 96.81 107 GLY A O 1
ATOM 851 N N . GLY A 1 108 ? 4.712 21.467 -0.703 1.00 97.25 108 GLY A N 1
ATOM 852 C CA . GLY A 1 108 ? 4.473 20.867 -2.019 1.00 97.25 108 GLY A CA 1
ATOM 853 C C . GLY A 1 108 ? 3.802 19.498 -1.935 1.00 97.25 108 GLY A C 1
ATOM 854 O O . GLY A 1 108 ? 4.195 18.589 -2.666 1.00 97.25 108 GLY A O 1
ATOM 855 N N . ALA A 1 109 ? 2.879 19.337 -0.987 1.00 98.06 109 ALA A N 1
ATOM 856 C CA . ALA A 1 109 ? 2.165 18.092 -0.720 1.00 98.06 109 ALA A CA 1
ATOM 857 C C . ALA A 1 109 ? 0.709 18.107 -1.221 1.00 98.06 109 ALA A C 1
ATOM 859 O O . ALA A 1 109 ? 0.020 17.112 -1.062 1.00 98.06 109 ALA A O 1
ATOM 860 N N . GLU A 1 110 ? 0.266 19.189 -1.871 1.00 98.19 110 GLU A N 1
ATOM 861 C CA . GLU A 1 110 ? -1.139 19.412 -2.264 1.00 98.19 110 GLU A CA 1
ATOM 862 C C . GLU A 1 110 ? -1.766 18.180 -2.950 1.00 98.19 110 GLU A C 1
ATOM 864 O O . GLU A 1 110 ? -2.795 17.667 -2.526 1.00 98.19 110 GLU A O 1
ATOM 869 N N . VAL A 1 111 ? -1.084 17.634 -3.965 1.00 98.62 111 VAL A N 1
ATOM 870 C CA . VAL A 1 111 ? -1.589 16.492 -4.746 1.00 98.62 111 VAL A CA 1
ATOM 871 C C . VAL A 1 111 ? -1.521 15.178 -3.963 1.00 98.62 111 VAL A C 1
ATOM 873 O O . VAL A 1 111 ? -2.414 14.345 -4.081 1.00 98.62 111 VAL A O 1
ATOM 876 N N . VAL A 1 112 ? -0.476 14.959 -3.157 1.00 98.69 112 VAL A N 1
ATOM 877 C CA . VAL A 1 112 ? -0.376 13.723 -2.355 1.00 98.69 112 VAL A CA 1
ATOM 878 C C . VAL A 1 112 ? -1.342 13.729 -1.172 1.00 98.69 112 VAL A C 1
ATOM 880 O O . VAL A 1 112 ? -1.796 12.664 -0.768 1.00 98.69 112 VAL A O 1
ATOM 883 N N . ASP A 1 113 ? -1.724 14.905 -0.673 1.00 98.75 113 ASP A N 1
ATOM 884 C CA . ASP A 1 113 ? -2.810 15.065 0.294 1.00 98.75 113 ASP A CA 1
ATOM 885 C C . ASP A 1 113 ? -4.150 14.659 -0.325 1.00 98.75 113 ASP A C 1
ATOM 887 O O . ASP A 1 113 ? -4.872 13.862 0.272 1.00 98.75 113 ASP A O 1
ATOM 891 N N . GLU A 1 114 ? -4.457 15.124 -1.542 1.00 98.88 114 GLU A N 1
ATOM 892 C CA . GLU A 1 114 ? -5.655 14.695 -2.278 1.00 98.88 114 GLU A CA 1
ATOM 893 C C . GLU A 1 114 ? -5.673 13.177 -2.516 1.00 98.88 114 GLU A C 1
ATOM 895 O O . GLU A 1 114 ? -6.702 12.532 -2.312 1.00 98.88 114 GLU A O 1
ATOM 900 N N . ILE A 1 115 ? -4.536 12.585 -2.900 1.00 98.81 115 ILE A N 1
ATOM 901 C CA . ILE A 1 115 ? -4.409 11.135 -3.112 1.00 98.81 115 ILE A CA 1
ATOM 902 C C . ILE A 1 115 ? -4.642 10.363 -1.810 1.00 98.81 115 ILE A C 1
ATOM 904 O O . ILE A 1 115 ? -5.376 9.373 -1.811 1.00 98.81 115 ILE A O 1
ATOM 908 N N . GLU A 1 116 ? -4.036 10.796 -0.703 1.00 98.88 116 GLU A N 1
ATOM 909 C CA . GLU A 1 116 ? -4.178 10.120 0.588 1.00 98.88 116 GLU A CA 1
ATOM 910 C C . GLU A 1 116 ? -5.622 10.205 1.101 1.00 98.88 116 GLU A C 1
ATOM 912 O O . GLU A 1 116 ? -6.192 9.184 1.485 1.00 98.88 116 GLU A O 1
ATOM 917 N N . LEU A 1 117 ? -6.250 11.383 1.025 1.00 98.88 117 LEU A N 1
ATOM 918 C CA . LEU A 1 117 ? -7.654 11.573 1.403 1.00 98.88 117 LEU A CA 1
ATOM 919 C C . LEU A 1 117 ? -8.604 10.762 0.512 1.00 98.88 117 LEU A C 1
ATOM 921 O O . LEU A 1 117 ? -9.555 10.159 1.008 1.00 98.88 117 LEU A O 1
ATOM 925 N N . LEU A 1 118 ? -8.335 10.687 -0.795 1.00 98.88 118 LEU A N 1
ATOM 926 C CA . LEU A 1 118 ? -9.108 9.854 -1.716 1.00 98.88 118 LEU A CA 1
ATOM 927 C C . LEU A 1 118 ? -8.964 8.363 -1.387 1.00 98.88 118 LEU A C 1
ATOM 929 O O . LEU A 1 118 ? -9.947 7.624 -1.450 1.00 98.88 118 LEU A O 1
ATOM 933 N N . CYS A 1 119 ? -7.757 7.916 -1.035 1.00 98.88 119 CYS A N 1
ATOM 934 C CA . CYS A 1 119 ? -7.506 6.543 -0.608 1.00 98.88 119 CYS A CA 1
ATOM 935 C C . CYS A 1 119 ? -8.286 6.218 0.675 1.00 98.88 119 CYS A C 1
ATOM 937 O O . CYS A 1 119 ? -8.979 5.204 0.724 1.00 98.88 119 CYS A O 1
ATOM 939 N N . GLN A 1 120 ? -8.258 7.113 1.668 1.00 98.88 120 GLN A N 1
ATOM 940 C CA . GLN A 1 120 ? -9.030 6.973 2.906 1.00 98.88 120 GLN A CA 1
ATOM 941 C C . GLN A 1 120 ? -10.538 6.903 2.631 1.00 98.88 120 GLN A C 1
ATOM 943 O O . GLN A 1 120 ? -11.203 5.986 3.107 1.00 98.88 120 GLN A O 1
ATOM 948 N N . HIS A 1 121 ? -11.071 7.818 1.814 1.00 98.81 121 HIS A N 1
ATOM 949 C CA . HIS A 1 121 ? -12.485 7.814 1.428 1.00 98.81 121 HIS A CA 1
ATOM 950 C C . HIS A 1 121 ? -12.886 6.491 0.771 1.00 98.81 121 HIS A C 1
ATOM 952 O O . HIS A 1 121 ? -13.850 5.856 1.189 1.00 98.81 121 HIS A O 1
ATOM 958 N N . ARG A 1 122 ? -12.128 6.049 -0.239 1.00 98.88 122 ARG A N 1
ATOM 959 C CA . ARG A 1 122 ? -12.407 4.795 -0.954 1.00 98.88 122 ARG A CA 1
ATOM 960 C C . ARG A 1 122 ? -12.269 3.567 -0.062 1.00 98.88 122 ARG A C 1
ATOM 962 O O . ARG A 1 122 ? -12.988 2.601 -0.280 1.00 98.88 122 ARG A O 1
ATOM 969 N N . ALA A 1 123 ? -11.371 3.588 0.922 1.00 98.81 123 ALA A N 1
ATOM 970 C CA . ALA A 1 123 ? -11.263 2.512 1.897 1.00 98.81 123 ALA A CA 1
ATOM 971 C C . ALA A 1 123 ? -12.532 2.428 2.756 1.00 98.81 123 ALA A C 1
ATOM 973 O O . ALA A 1 123 ? -13.122 1.359 2.845 1.00 98.81 123 ALA A O 1
ATOM 974 N N . LEU A 1 124 ? -13.000 3.544 3.324 1.00 98.81 124 LEU A N 1
ATOM 975 C CA . LEU A 1 124 ? -14.244 3.555 4.103 1.00 98.81 124 LEU A CA 1
ATOM 976 C C . LEU A 1 124 ? -15.449 3.118 3.257 1.00 98.81 124 LEU A C 1
ATOM 978 O O . LEU A 1 124 ? -16.232 2.281 3.696 1.00 98.81 124 LEU A O 1
ATOM 982 N N . GLU A 1 125 ? -15.549 3.619 2.025 1.00 98.81 125 GLU A N 1
ATOM 983 C CA . GLU A 1 125 ? -16.604 3.251 1.074 1.00 98.81 125 GLU A CA 1
ATOM 984 C C . GLU A 1 125 ? -16.583 1.751 0.734 1.00 98.81 125 GLU A C 1
ATOM 986 O O . GLU A 1 125 ? -17.623 1.098 0.755 1.00 98.81 125 GLU A O 1
ATOM 991 N N . ALA A 1 126 ? -15.406 1.174 0.471 1.00 98.69 126 ALA A N 1
ATOM 992 C CA . ALA A 1 126 ? -15.270 -0.241 0.118 1.00 98.69 126 ALA A CA 1
ATOM 993 C C . ALA A 1 126 ? -15.700 -1.197 1.243 1.00 98.69 126 ALA A C 1
ATOM 995 O O . ALA A 1 126 ? -16.100 -2.327 0.960 1.00 98.69 126 ALA A O 1
ATOM 996 N N . PHE A 1 127 ? -15.616 -0.753 2.499 1.00 98.69 127 PHE A N 1
ATOM 997 C CA . PHE A 1 127 ? -16.032 -1.516 3.677 1.00 98.69 127 PHE A CA 1
ATOM 998 C C . PHE A 1 127 ? -17.396 -1.076 4.242 1.00 98.69 127 PHE A C 1
ATOM 1000 O O . PHE A 1 127 ? -17.763 -1.537 5.320 1.00 98.69 127 PHE A O 1
ATOM 1007 N N . ASP A 1 128 ? -18.146 -0.228 3.524 1.00 98.56 128 ASP A N 1
ATOM 1008 C CA . ASP A 1 128 ? -19.466 0.288 3.929 1.00 98.56 128 ASP A CA 1
ATOM 1009 C C . ASP A 1 128 ? -19.458 0.948 5.323 1.00 98.56 128 ASP A C 1
ATOM 1011 O O . ASP A 1 128 ? -20.301 0.692 6.185 1.00 98.56 128 ASP A O 1
ATOM 1015 N N . LEU A 1 129 ? -18.443 1.780 5.576 1.00 98.69 129 LEU A N 1
ATOM 1016 C CA . LEU A 1 129 ? -18.235 2.441 6.862 1.00 98.69 129 LEU A CA 1
ATOM 1017 C C . LEU A 1 129 ? -18.656 3.912 6.809 1.00 98.69 129 LEU A C 1
ATOM 1019 O O . LEU A 1 129 ? -18.187 4.678 5.969 1.00 98.69 129 LEU A O 1
ATOM 1023 N N . ASP A 1 130 ? -19.485 4.325 7.769 1.00 98.31 130 ASP A N 1
ATOM 1024 C CA . ASP A 1 130 ? -19.855 5.728 7.974 1.00 98.31 130 ASP A CA 1
ATOM 1025 C C . ASP A 1 130 ? -18.629 6.551 8.431 1.00 98.31 130 ASP A C 1
ATOM 1027 O O . ASP A 1 130 ? -18.106 6.297 9.526 1.00 98.31 130 ASP A O 1
ATOM 1031 N N . PRO A 1 131 ? -18.189 7.570 7.662 1.00 98.25 131 PRO A N 1
ATOM 1032 C CA . PRO A 1 131 ? -17.060 8.424 8.032 1.00 98.25 131 PRO A CA 1
ATOM 1033 C C . PRO A 1 131 ? -17.254 9.213 9.334 1.00 98.25 131 PRO A C 1
ATOM 1035 O O . PRO A 1 131 ? -16.280 9.696 9.907 1.00 98.25 131 PRO A O 1
ATOM 1038 N N . ALA A 1 132 ? -18.491 9.367 9.822 1.00 98.38 132 ALA A N 1
ATOM 1039 C CA . ALA A 1 132 ? -18.744 9.977 11.127 1.00 98.38 132 ALA A CA 1
ATOM 1040 C C . ALA A 1 132 ? -18.395 9.042 12.300 1.00 98.38 132 ALA A C 1
ATOM 1042 O O . ALA A 1 132 ? -18.185 9.511 13.419 1.00 98.38 132 ALA A O 1
ATOM 1043 N N . GLN A 1 133 ? -18.343 7.730 12.056 1.00 98.50 133 GLN A N 1
ATOM 1044 C CA . GLN A 1 133 ? -18.082 6.699 13.066 1.00 98.50 133 GLN A CA 1
ATOM 1045 C C . GLN A 1 133 ? -16.686 6.088 12.926 1.00 98.50 133 GLN A C 1
ATOM 1047 O O . GLN A 1 133 ? -16.096 5.672 13.923 1.00 98.50 133 GLN A O 1
ATOM 1052 N N . TRP A 1 134 ? -16.152 6.050 11.705 1.00 98.75 134 TRP A N 1
ATOM 1053 C CA . TRP A 1 134 ? -14.898 5.383 11.385 1.00 98.75 134 TRP A CA 1
ATOM 1054 C C . TRP A 1 134 ? -13.891 6.332 10.747 1.00 98.75 134 TRP A C 1
ATOM 1056 O O . TRP A 1 134 ? -14.205 7.107 9.849 1.00 98.75 134 TRP A O 1
ATOM 1066 N N . GLY A 1 135 ? -12.643 6.209 11.192 1.00 98.31 135 GLY A N 1
ATOM 1067 C CA . GLY A 1 135 ? -11.475 6.744 10.502 1.00 98.31 135 GLY A CA 1
ATOM 1068 C C . GLY A 1 135 ? -10.591 5.607 9.998 1.00 98.31 135 GLY A C 1
ATOM 1069 O O . GLY A 1 135 ? -10.686 4.476 10.474 1.00 98.31 135 GLY A O 1
ATOM 1070 N N . VAL A 1 136 ? -9.702 5.910 9.055 1.00 98.75 136 VAL A N 1
ATOM 1071 C CA . VAL A 1 136 ? -8.743 4.942 8.513 1.00 98.75 136 VAL A CA 1
ATOM 1072 C C . VAL A 1 136 ? -7.384 5.600 8.295 1.00 98.75 136 VAL A C 1
ATOM 1074 O O . VAL A 1 136 ? -7.297 6.732 7.824 1.00 98.75 136 VAL A O 1
ATOM 1077 N N . ASN A 1 137 ? -6.316 4.880 8.642 1.00 98.75 137 ASN A N 1
ATOM 1078 C CA . ASN A 1 137 ? -4.947 5.255 8.311 1.00 98.75 137 ASN A CA 1
ATOM 1079 C C . ASN A 1 137 ? -4.444 4.346 7.180 1.00 98.75 137 ASN A C 1
ATOM 1081 O O . ASN A 1 137 ? -4.412 3.128 7.337 1.00 98.75 137 ASN A O 1
ATOM 1085 N N . VAL A 1 138 ? -4.061 4.948 6.052 1.00 98.69 138 VAL A N 1
ATOM 1086 C CA . VAL A 1 138 ? -3.618 4.251 4.828 1.00 98.69 138 VAL A CA 1
ATOM 1087 C C . VAL A 1 138 ? -2.094 4.280 4.632 1.00 98.69 138 VAL A C 1
ATOM 1089 O O . VAL A 1 138 ? -1.606 3.898 3.574 1.00 98.69 138 VAL A O 1
ATOM 1092 N N . GLN A 1 139 ? -1.337 4.747 5.629 1.00 98.75 139 GLN A N 1
ATOM 1093 C CA . GLN A 1 139 ? 0.126 4.852 5.587 1.00 98.75 139 GLN A CA 1
ATOM 1094 C C . GLN A 1 139 ? 0.921 3.586 5.985 1.00 98.75 139 GLN A C 1
ATOM 1096 O O . GLN A 1 139 ? 2.110 3.549 5.657 1.00 98.75 139 GLN A O 1
ATOM 1101 N N . PRO A 1 140 ? 0.381 2.557 6.684 1.00 98.69 140 PRO A N 1
ATOM 1102 C CA . PRO A 1 140 ? 1.178 1.376 7.010 1.00 98.69 140 PRO A CA 1
ATOM 1103 C C . PRO A 1 140 ? 1.766 0.692 5.769 1.00 98.69 140 PRO A C 1
ATOM 1105 O O . PRO A 1 140 ? 1.051 0.370 4.826 1.00 98.69 140 PRO A O 1
ATOM 1108 N N . TYR A 1 141 ? 3.074 0.422 5.795 1.00 97.81 141 TYR A N 1
ATOM 1109 C CA . TYR A 1 141 ? 3.803 -0.108 4.634 1.00 97.81 141 TYR A CA 1
ATOM 1110 C C . TYR A 1 141 ? 3.426 -1.545 4.246 1.00 97.81 141 TYR A C 1
ATOM 1112 O O . TYR A 1 141 ? 3.648 -1.956 3.111 1.00 97.81 141 TYR A O 1
ATOM 1120 N N . SER A 1 142 ? 2.906 -2.326 5.193 1.00 98.06 142 SER A N 1
ATOM 1121 C CA . SER A 1 142 ? 2.394 -3.686 4.996 1.00 98.06 142 SER A CA 1
ATOM 1122 C C . SER A 1 142 ? 1.568 -4.097 6.228 1.00 98.06 142 SER A C 1
ATOM 1124 O O . SER A 1 142 ? 1.401 -3.303 7.161 1.00 98.06 142 SER A O 1
ATOM 1126 N N . GLY A 1 143 ? 1.089 -5.342 6.275 1.00 96.88 143 GLY A N 1
ATOM 1127 C CA . GLY A 1 143 ? 0.266 -5.866 7.371 1.00 96.88 143 GLY A CA 1
ATOM 1128 C C . GLY A 1 143 ? 0.969 -5.867 8.735 1.00 96.88 143 GLY A C 1
ATOM 1129 O O . GLY A 1 143 ? 0.428 -5.345 9.708 1.00 96.88 143 GLY A O 1
ATOM 1130 N N . SER A 1 144 ? 2.200 -6.383 8.828 1.00 97.62 144 SER A N 1
ATOM 1131 C CA . SER A 1 144 ? 2.911 -6.460 10.118 1.00 97.62 144 SER A CA 1
ATOM 1132 C C . SER A 1 144 ? 3.210 -5.078 10.730 1.00 97.62 144 SER A C 1
ATOM 1134 O O . SER A 1 144 ? 2.951 -4.900 11.923 1.00 97.62 144 SER A O 1
ATOM 1136 N N . PRO A 1 145 ? 3.677 -4.066 9.960 1.00 98.50 145 PRO A N 1
ATOM 1137 C CA . PRO A 1 145 ? 3.770 -2.692 10.455 1.00 98.50 145 PRO A CA 1
ATOM 1138 C C . PRO A 1 145 ? 2.434 -2.106 10.933 1.00 98.50 145 PRO A C 1
ATOM 1140 O O . PRO A 1 145 ? 2.426 -1.379 11.925 1.00 98.50 145 PRO A O 1
ATOM 1143 N N . ALA A 1 146 ? 1.312 -2.432 10.278 1.00 98.56 146 ALA A N 1
ATOM 1144 C CA . ALA A 1 146 ? -0.011 -1.979 10.712 1.00 98.56 146 ALA A CA 1
ATOM 1145 C C . ALA A 1 146 ? -0.368 -2.535 12.101 1.00 98.56 146 ALA A C 1
ATOM 1147 O O . ALA A 1 146 ? -0.741 -1.772 12.993 1.00 98.56 146 ALA A O 1
ATOM 1148 N N . ASN A 1 147 ? -0.169 -3.840 12.318 1.00 98.19 147 ASN A N 1
ATOM 1149 C CA . ASN A 1 147 ? -0.416 -4.482 13.614 1.00 98.19 147 ASN A CA 1
ATOM 1150 C C . ASN A 1 147 ? 0.458 -3.881 14.723 1.00 98.19 147 ASN A C 1
ATOM 1152 O O . ASN A 1 147 ? -0.040 -3.523 15.791 1.00 98.19 147 ASN A O 1
ATOM 1156 N N . LEU A 1 148 ? 1.757 -3.707 14.459 1.00 98.44 148 LEU A N 1
ATOM 1157 C CA . LEU A 1 148 ? 2.683 -3.139 15.440 1.00 98.44 148 LEU A CA 1
ATOM 1158 C C . LEU A 1 148 ? 2.319 -1.695 15.823 1.00 98.44 148 LEU A C 1
ATOM 1160 O O . LEU A 1 148 ? 2.437 -1.319 16.994 1.00 98.44 148 LEU A O 1
ATOM 1164 N N . ALA A 1 149 ? 1.858 -0.899 14.855 1.00 98.50 149 ALA A N 1
ATOM 1165 C CA . ALA A 1 149 ? 1.385 0.458 15.100 1.00 98.50 149 ALA A CA 1
ATOM 1166 C C . ALA A 1 149 ? 0.151 0.473 16.016 1.00 98.50 149 ALA A C 1
ATOM 1168 O O . ALA A 1 149 ? 0.103 1.281 16.942 1.00 98.50 149 ALA A O 1
ATOM 1169 N N . VAL A 1 150 ? -0.801 -0.450 15.827 1.00 98.69 150 VAL A N 1
ATOM 1170 C CA . VAL A 1 150 ? -1.973 -0.593 16.712 1.00 98.69 150 VAL A CA 1
ATOM 1171 C C . VAL A 1 150 ? -1.549 -0.929 18.140 1.00 98.69 150 VAL A C 1
ATOM 1173 O O . VAL A 1 150 ? -1.998 -0.272 19.079 1.00 98.69 150 VAL A O 1
ATOM 1176 N N . TYR A 1 151 ? -0.655 -1.905 18.324 1.00 98.44 151 TYR A N 1
ATOM 1177 C CA . TYR A 1 151 ? -0.192 -2.281 19.664 1.00 98.44 151 TYR A CA 1
ATOM 1178 C C . TYR A 1 151 ? 0.513 -1.121 20.359 1.00 98.44 151 TYR A C 1
ATOM 1180 O O . TYR A 1 151 ? 0.215 -0.823 21.509 1.00 98.44 151 TYR A O 1
ATOM 1188 N N . THR A 1 152 ? 1.388 -0.420 19.643 1.00 98.56 152 THR A N 1
ATOM 1189 C CA . THR A 1 152 ? 2.139 0.715 20.195 1.00 98.56 152 THR A CA 1
ATOM 1190 C C . THR A 1 152 ? 1.234 1.912 20.507 1.00 98.56 152 THR A C 1
ATOM 1192 O O . THR A 1 152 ? 1.507 2.662 21.440 1.00 98.56 152 THR A O 1
ATOM 1195 N N . ALA A 1 153 ? 0.152 2.103 19.748 1.00 98.50 153 ALA A N 1
ATOM 1196 C CA . ALA A 1 153 ? -0.805 3.182 19.983 1.00 98.50 153 ALA A CA 1
ATOM 1197 C C . ALA A 1 153 ? -1.680 2.953 21.227 1.00 98.50 153 ALA A C 1
ATOM 1199 O O . ALA A 1 153 ? -2.103 3.922 21.855 1.00 98.50 153 ALA A O 1
ATOM 1200 N N . LEU A 1 154 ? -1.979 1.693 21.562 1.00 98.56 154 LEU A N 1
ATOM 1201 C CA . LEU A 1 154 ? -2.966 1.343 22.591 1.00 98.56 154 LEU A CA 1
ATOM 1202 C C . LEU A 1 154 ? -2.360 0.781 23.879 1.00 98.56 154 LEU A C 1
ATOM 1204 O O . LEU A 1 154 ? -2.985 0.889 24.932 1.00 98.56 154 LEU A O 1
ATOM 1208 N N . LEU A 1 155 ? -1.184 0.161 23.802 1.00 98.50 155 LEU A N 1
ATOM 1209 C CA . LEU A 1 155 ? -0.596 -0.621 24.885 1.00 98.50 155 LEU A CA 1
ATOM 1210 C C . LEU A 1 155 ? 0.742 -0.040 25.334 1.00 98.50 155 LEU A C 1
ATOM 1212 O O . LEU A 1 155 ? 1.481 0.566 24.557 1.00 98.50 155 LEU A O 1
ATOM 1216 N N . GLN A 1 156 ? 1.075 -0.267 26.600 1.00 98.50 156 GLN A N 1
ATOM 1217 C CA . GLN A 1 156 ? 2.414 -0.030 27.118 1.00 98.50 156 GLN A CA 1
ATOM 1218 C C . GLN A 1 156 ? 3.304 -1.262 26.904 1.00 98.50 156 GLN A C 1
ATOM 1220 O O . GLN A 1 156 ? 2.811 -2.389 26.778 1.00 98.50 156 GLN A O 1
ATOM 1225 N N . PRO A 1 157 ? 4.638 -1.089 26.900 1.00 98.50 157 PRO A N 1
ATOM 1226 C CA . PRO A 1 157 ? 5.550 -2.222 26.939 1.00 98.50 157 PRO A CA 1
ATOM 1227 C C . PRO A 1 157 ? 5.200 -3.178 28.091 1.00 98.50 157 PRO A C 1
ATOM 1229 O O . PRO A 1 157 ? 5.033 -2.744 29.229 1.00 98.50 157 PRO A O 1
ATOM 1232 N N . HIS A 1 158 ? 5.139 -4.478 27.784 1.00 98.25 158 HIS A N 1
ATOM 1233 C CA . HIS A 1 158 ? 4.776 -5.582 28.692 1.00 98.25 158 HIS A CA 1
ATOM 1234 C C . HIS A 1 158 ? 3.287 -5.749 29.033 1.00 98.25 158 HIS A C 1
ATOM 1236 O O . HIS A 1 158 ? 2.952 -6.679 29.776 1.00 98.25 158 HIS A O 1
ATOM 1242 N N . ASP A 1 159 ? 2.390 -4.942 28.462 1.00 98.69 159 ASP A N 1
ATOM 1243 C CA . ASP A 1 159 ? 0.965 -5.273 28.480 1.00 98.69 159 ASP A CA 1
ATOM 1244 C C . ASP A 1 159 ? 0.703 -6.596 27.746 1.00 98.69 159 ASP A C 1
ATOM 1246 O O . ASP A 1 159 ? 1.470 -7.047 26.890 1.00 98.69 159 ASP A O 1
ATOM 1250 N N . ARG A 1 160 ? -0.384 -7.268 28.124 1.00 98.31 160 ARG A N 1
ATOM 1251 C CA . ARG A 1 160 ? -0.687 -8.622 27.649 1.00 98.31 160 ARG A CA 1
ATOM 1252 C C . ARG A 1 160 ? -1.530 -8.581 26.381 1.00 98.31 160 ARG A C 1
ATOM 1254 O O . ARG A 1 160 ? -2.555 -7.909 26.339 1.00 98.31 160 ARG A O 1
ATOM 1261 N N . ILE A 1 161 ? -1.140 -9.388 25.399 1.00 98.31 161 ILE A N 1
ATOM 1262 C CA . ILE A 1 161 ? -1.891 -9.652 24.168 1.00 98.31 161 ILE A CA 1
ATOM 1263 C C . ILE A 1 161 ? -2.196 -11.151 24.124 1.00 98.31 161 ILE A C 1
ATOM 1265 O O . ILE A 1 161 ? -1.387 -11.967 24.566 1.00 98.31 161 ILE A O 1
ATOM 1269 N N . MET A 1 162 ? -3.361 -11.512 23.598 1.00 97.94 162 MET A N 1
ATOM 1270 C CA . MET A 1 162 ? -3.695 -12.890 23.250 1.00 97.94 162 MET A CA 1
ATOM 1271 C C . MET A 1 162 ? -3.964 -12.954 21.748 1.00 97.94 162 MET A C 1
ATOM 1273 O O . MET A 1 162 ? -4.708 -12.128 21.224 1.00 97.94 162 MET A O 1
ATOM 1277 N N . GLY A 1 163 ? -3.355 -13.924 21.075 1.00 96.94 163 GLY A N 1
ATOM 1278 C CA . GLY A 1 163 ? -3.562 -14.219 19.660 1.00 96.94 163 GLY A CA 1
ATOM 1279 C C . GLY A 1 163 ? -3.774 -15.716 19.458 1.00 96.94 163 GLY A C 1
ATOM 1280 O O . GLY A 1 163 ? -3.560 -16.503 20.382 1.00 96.94 163 GLY A O 1
ATOM 1281 N N . LEU A 1 164 ? -4.213 -16.096 18.260 1.00 97.31 164 LEU A N 1
ATOM 1282 C CA . LEU A 1 164 ? -4.252 -17.498 17.853 1.00 97.31 164 LEU A CA 1
ATOM 1283 C C . LEU A 1 164 ? -2.819 -18.037 17.760 1.00 97.31 164 LEU A C 1
ATOM 1285 O O . LEU A 1 164 ? -1.939 -17.337 17.259 1.00 97.31 164 LEU A O 1
ATOM 1289 N N . ASP A 1 165 ? -2.587 -19.256 18.245 1.00 96.06 165 ASP A N 1
ATOM 1290 C CA . ASP A 1 165 ? -1.263 -19.872 18.171 1.00 96.06 165 ASP A CA 1
ATOM 1291 C C . ASP A 1 165 ? -0.877 -20.177 16.710 1.00 96.06 165 ASP A C 1
ATOM 1293 O O . ASP A 1 165 ? -1.732 -20.441 15.861 1.00 96.06 165 ASP A O 1
ATOM 1297 N N . LEU A 1 166 ? 0.419 -20.146 16.400 1.00 95.19 166 LEU A N 1
ATOM 1298 C CA . LEU A 1 166 ? 0.940 -20.350 15.043 1.00 95.19 166 LEU A CA 1
ATOM 1299 C C . LEU A 1 166 ? 0.557 -21.715 14.421 1.00 95.19 166 LEU A C 1
ATOM 1301 O O . LEU A 1 166 ? 0.087 -21.724 13.282 1.00 95.19 166 LEU A O 1
ATOM 1305 N N . PRO A 1 167 ? 0.698 -22.872 15.107 1.00 94.75 167 PRO A N 1
ATOM 1306 C CA . PRO A 1 167 ? 0.277 -24.161 14.549 1.00 94.75 167 PRO A CA 1
ATOM 1307 C C . PRO A 1 167 ? -1.241 -24.268 14.345 1.00 94.75 167 PRO A C 1
ATOM 1309 O O . PRO A 1 167 ? -1.677 -25.065 13.516 1.00 94.75 167 PRO A O 1
ATOM 1312 N N . ASP A 1 168 ? -2.024 -23.445 15.047 1.00 95.44 168 ASP A N 1
ATOM 1313 C CA . ASP A 1 168 ? -3.481 -23.385 14.914 1.00 95.44 168 ASP A CA 1
AT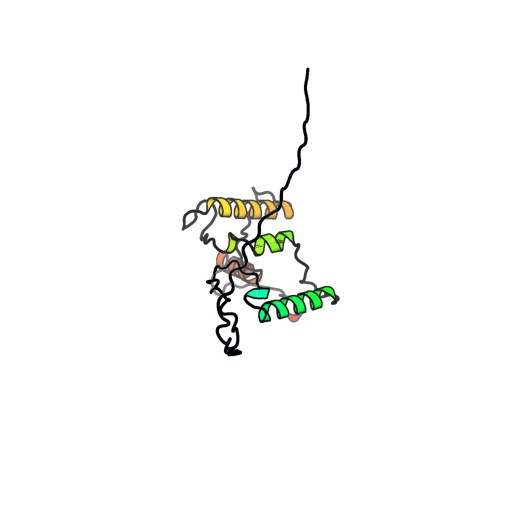OM 1314 C C . ASP A 1 168 ? -3.928 -22.414 13.803 1.00 95.44 168 ASP A C 1
ATOM 1316 O O . ASP A 1 168 ? -5.125 -22.254 13.559 1.00 95.44 168 ASP A O 1
ATOM 1320 N N . GLY A 1 169 ? -2.975 -21.791 13.096 1.00 93.06 169 GLY A N 1
ATOM 1321 C CA . GLY A 1 169 ? -3.221 -20.915 11.949 1.00 93.06 169 GLY A CA 1
ATOM 1322 C C . GLY A 1 169 ? -3.068 -19.419 12.227 1.00 93.06 169 GLY A C 1
ATOM 1323 O O . GLY A 1 169 ? -3.466 -18.616 11.382 1.00 93.06 169 GLY A O 1
ATOM 1324 N N . GLY A 1 170 ? -2.511 -19.025 13.379 1.00 86.19 170 GLY A N 1
ATOM 1325 C CA . GLY A 1 170 ? -2.098 -17.641 13.623 1.00 86.19 170 GLY A CA 1
ATOM 1326 C C . GLY A 1 170 ? -1.033 -17.182 12.619 1.00 86.19 170 GLY A C 1
ATOM 1327 O O . GLY A 1 170 ? -0.195 -17.979 12.205 1.00 86.19 170 GLY A O 1
ATOM 1328 N N . GLN A 1 171 ? -1.071 -15.910 12.213 1.00 56.00 171 GLN A N 1
ATOM 1329 C CA . GLN A 1 171 ? -0.107 -15.283 11.296 1.00 56.00 171 GLN A CA 1
ATOM 1330 C C . GLN A 1 171 ? 0.288 -13.891 11.784 1.00 56.00 171 GLN A C 1
ATOM 1332 O O . GLN A 1 171 ? -0.587 -13.203 12.361 1.00 56.00 171 GLN A O 1
#

Radius of gyration: 33.76 Å; chains: 1; bounding box: 68×55×99 Å

Secondary structure (DSSP, 8-state):
--------------------------------------------S-S-HHHH-HHHHHHHHHHHHHHHHS----TT-----HHHHHHHTSGGGG----EETTEESSS--HHHHHHHHHHHHHHHHHTT--TTT-------SSHHHHHHHHHHHH--TT-------GGGT--

pLDDT: mean 83.99, std 24.84, range [32.62, 98.88]

Organism: Pan troglodytes (NCBI:txid9598)